Protein AF-A0AA39PZV4-F1 (afdb_monomer)

Sequence (74 aa):
WAIGHTAKLSDLRDKDPSFKFVMPSAIKPPDSSSLPCLLTIDEIHKYPKLYAQAAANTAFKSGFNSVKIHSANG

Radius of gyration: 14.03 Å; Cα contacts (8 Å, |Δi|>4): 64; chains: 1; bounding box: 26×26×37 Å

Organism: NCBI:txid153913

Structure (mmCIF, N/CA/C/O backbone):
data_AF-A0AA39PZV4-F1
#
_entry.id   AF-A0AA39PZV4-F1
#
loop_
_atom_site.group_PDB
_atom_site.id
_atom_site.type_symbol
_atom_site.label_atom_id
_atom_site.label_alt_id
_atom_site.label_comp_id
_atom_site.label_asym_id
_atom_site.label_entity_id
_atom_site.label_seq_id
_atom_site.pdbx_PDB_ins_code
_atom_site.Cartn_x
_atom_site.Cartn_y
_atom_site.Cartn_z
_atom_site.occupancy
_atom_site.B_iso_or_equiv
_atom_site.auth_seq_id
_atom_site.auth_comp_id
_atom_site.auth_asym_id
_atom_site.auth_atom_id
_atom_site.pdbx_PDB_model_num
ATOM 1 N N . TRP A 1 1 ? -4.458 -4.063 -2.279 1.00 61.38 1 TRP A N 1
ATOM 2 C CA . TRP A 1 1 ? -3.132 -4.702 -2.197 1.00 61.38 1 TRP A CA 1
ATOM 3 C C . TRP A 1 1 ? -2.068 -3.632 -2.256 1.00 61.38 1 TRP A C 1
ATOM 5 O O . TRP A 1 1 ? -2.211 -2.705 -3.040 1.00 61.38 1 TRP A O 1
ATOM 15 N N . ALA A 1 2 ? -1.034 -3.742 -1.428 1.00 76.06 2 ALA A N 1
ATOM 16 C CA . ALA A 1 2 ? 0.099 -2.816 -1.426 1.00 76.06 2 ALA A CA 1
ATOM 17 C C . ALA A 1 2 ? 1.440 -3.574 -1.379 1.00 76.06 2 ALA A C 1
ATOM 19 O O . ALA A 1 2 ? 2.409 -3.086 -0.816 1.00 76.06 2 ALA A O 1
ATOM 20 N N . ILE A 1 3 ? 1.463 -4.782 -1.958 1.00 84.06 3 ILE A N 1
ATOM 21 C CA . ILE A 1 3 ? 2.614 -5.700 -1.958 1.00 84.06 3 ILE A CA 1
ATOM 22 C C . ILE A 1 3 ? 3.542 -5.508 -3.174 1.00 84.06 3 ILE A C 1
ATOM 24 O O . ILE A 1 3 ? 4.490 -6.249 -3.335 1.00 84.06 3 ILE A O 1
ATO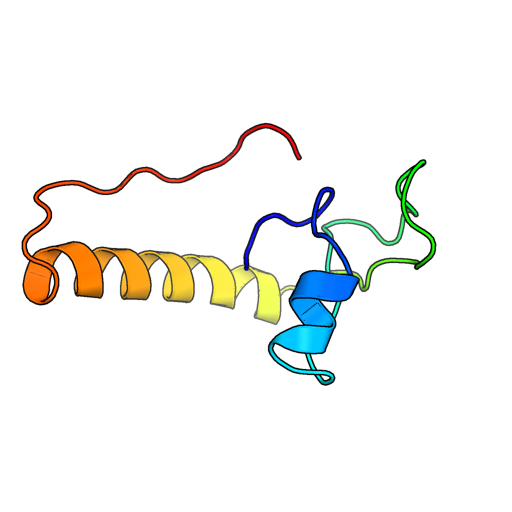M 28 N N . GLY A 1 4 ? 3.264 -4.537 -4.054 1.00 86.00 4 GLY A N 1
ATOM 29 C CA . GLY A 1 4 ? 4.197 -4.108 -5.103 1.00 86.00 4 GLY A CA 1
ATOM 30 C C . GLY A 1 4 ? 4.807 -5.246 -5.930 1.00 86.00 4 GLY A C 1
ATOM 31 O O . GLY A 1 4 ? 4.112 -5.867 -6.732 1.00 86.00 4 GLY A O 1
ATOM 32 N N . HIS A 1 5 ? 6.109 -5.483 -5.743 1.00 86.00 5 HIS A N 1
ATOM 33 C CA . HIS A 1 5 ? 6.954 -6.319 -6.600 1.00 86.00 5 HIS A CA 1
ATOM 34 C C . HIS A 1 5 ? 6.483 -7.777 -6.690 1.00 86.00 5 HIS A C 1
ATOM 36 O O . HIS A 1 5 ? 6.537 -8.366 -7.769 1.00 86.00 5 HIS A O 1
ATOM 42 N N . THR A 1 6 ? 5.993 -8.359 -5.594 1.00 88.12 6 THR A N 1
ATOM 43 C CA . THR A 1 6 ? 5.516 -9.754 -5.558 1.00 88.12 6 THR A CA 1
ATOM 44 C C . THR A 1 6 ? 4.009 -9.905 -5.767 1.00 88.12 6 THR A C 1
ATOM 46 O O . THR A 1 6 ? 3.444 -10.979 -5.542 1.00 88.12 6 THR A O 1
ATOM 49 N N . ALA A 1 7 ? 3.321 -8.853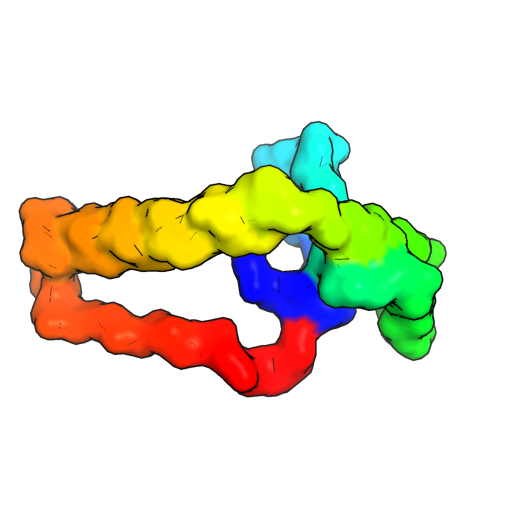 -6.221 1.00 88.81 7 ALA A N 1
ATOM 50 C CA . ALA A 1 7 ? 1.887 -8.932 -6.465 1.00 88.81 7 ALA A CA 1
ATOM 51 C C . ALA A 1 7 ? 1.556 -9.941 -7.576 1.00 88.81 7 ALA A C 1
ATOM 53 O O . ALA A 1 7 ? 2.038 -9.844 -8.706 1.00 88.81 7 ALA A O 1
ATOM 54 N N . LYS A 1 8 ? 0.657 -10.881 -7.273 1.00 89.50 8 LYS A N 1
ATOM 55 C CA . LYS A 1 8 ? 0.103 -11.797 -8.270 1.00 89.50 8 LYS A CA 1
ATOM 56 C C . LYS A 1 8 ? -0.918 -11.063 -9.136 1.00 89.50 8 LYS A C 1
ATOM 58 O O . LYS A 1 8 ? -1.933 -10.570 -8.648 1.00 89.50 8 LYS A O 1
ATOM 63 N N . LEU A 1 9 ? -0.642 -11.000 -10.437 1.00 89.25 9 LEU A N 1
ATOM 64 C CA . LEU A 1 9 ? -1.495 -10.324 -11.420 1.00 89.25 9 LEU A CA 1
ATOM 65 C C . LEU A 1 9 ? -2.882 -10.968 -11.547 1.00 89.25 9 LEU A C 1
ATOM 67 O O . LEU A 1 9 ? -3.839 -10.249 -11.818 1.00 89.25 9 LEU A O 1
ATOM 71 N N . SER A 1 10 ? -2.994 -12.287 -11.348 1.00 90.88 10 SER A N 1
ATOM 72 C CA . SER A 1 10 ? -4.282 -12.991 -11.278 1.00 90.88 10 SER A CA 1
ATOM 73 C C . SER A 1 10 ? -5.154 -12.407 -10.173 1.00 90.88 10 SER A C 1
ATOM 75 O O . SER A 1 10 ? -6.236 -11.912 -10.450 1.00 90.88 10 SER A O 1
ATOM 77 N N . ASP A 1 11 ? -4.619 -12.333 -8.954 1.00 91.69 11 ASP A N 1
ATOM 78 C CA . ASP A 1 11 ? -5.358 -11.905 -7.766 1.00 91.69 11 ASP A CA 1
ATOM 79 C C . ASP A 1 11 ? -5.811 -10.440 -7.882 1.00 91.69 11 ASP A C 1
ATOM 81 O O . ASP A 1 11 ? -6.903 -10.078 -7.441 1.00 91.69 11 ASP A O 1
ATOM 85 N N . LEU A 1 12 ? -4.981 -9.587 -8.499 1.00 89.75 12 LEU A N 1
ATOM 86 C CA . LEU A 1 12 ? -5.340 -8.198 -8.799 1.00 89.75 12 LEU A CA 1
ATOM 87 C C . LEU A 1 12 ? -6.524 -8.122 -9.771 1.00 89.75 12 LEU A C 1
ATOM 89 O O . LEU A 1 12 ? -7.483 -7.405 -9.493 1.00 89.75 12 LEU A O 1
ATOM 93 N N . ARG A 1 13 ? -6.464 -8.869 -10.880 1.00 91.25 13 ARG A N 1
ATOM 94 C CA . ARG A 1 13 ? -7.495 -8.875 -11.930 1.00 91.25 13 ARG A CA 1
ATOM 95 C C . ARG A 1 13 ? -8.802 -9.504 -11.460 1.00 91.25 13 ARG A C 1
ATOM 97 O O . ARG A 1 13 ? -9.861 -8.981 -11.788 1.00 91.25 13 ARG A O 1
ATOM 104 N N . ASP A 1 14 ? -8.718 -10.580 -10.682 1.00 94.31 14 ASP A N 1
ATOM 105 C CA . ASP A 1 14 ? -9.873 -11.273 -10.107 1.00 94.31 14 ASP A CA 1
ATOM 106 C C . ASP A 1 14 ? -10.628 -10.371 -9.132 1.00 94.31 14 ASP A C 1
ATOM 108 O O . ASP A 1 14 ? -11.853 -10.442 -9.032 1.00 94.31 14 ASP A O 1
ATOM 112 N N . LYS A 1 15 ? -9.912 -9.494 -8.414 1.00 92.69 15 LYS A N 1
ATOM 113 C CA . LYS A 1 15 ? -10.568 -8.503 -7.566 1.00 92.69 15 LYS A CA 1
ATOM 114 C C . LYS A 1 15 ? -11.222 -7.395 -8.379 1.00 92.69 15 LYS A C 1
ATOM 116 O O . LYS A 1 15 ? -12.372 -7.054 -8.112 1.00 92.69 15 LYS A O 1
ATOM 121 N N . ASP A 1 16 ? -10.445 -6.764 -9.249 1.00 93.19 16 ASP A N 1
ATOM 122 C CA . ASP A 1 16 ? -10.881 -5.637 -10.059 1.00 93.19 16 ASP A CA 1
ATOM 123 C C . ASP A 1 16 ? -9.956 -5.515 -11.283 1.00 93.19 16 ASP A C 1
ATOM 125 O O . ASP A 1 16 ? -8.780 -5.159 -11.143 1.00 93.19 16 ASP A O 1
ATOM 129 N N . PRO A 1 17 ? -10.467 -5.769 -12.501 1.00 91.56 17 PRO A N 1
ATOM 130 C CA . PRO A 1 17 ? -9.679 -5.670 -13.726 1.00 91.56 17 PRO A CA 1
ATOM 131 C C . PRO A 1 17 ? -9.068 -4.284 -13.978 1.00 91.56 17 PRO A C 1
ATOM 133 O O . PRO A 1 17 ? -8.121 -4.174 -14.757 1.00 91.56 17 PRO A O 1
ATOM 136 N N . SER A 1 18 ? -9.588 -3.226 -13.346 1.00 91.88 18 SER A N 1
ATOM 137 C CA . SER A 1 18 ? -9.056 -1.863 -13.457 1.00 91.88 18 SER A CA 1
ATOM 138 C C . SER A 1 18 ? -7.810 -1.619 -12.599 1.00 91.88 18 SER A C 1
ATOM 140 O O . SER A 1 18 ? -7.127 -0.603 -12.772 1.00 91.88 18 SER A O 1
ATOM 142 N N . PHE A 1 19 ? -7.478 -2.530 -11.679 1.00 91.00 19 PHE A N 1
ATOM 143 C CA . PHE A 1 19 ? -6.322 -2.371 -10.809 1.00 91.00 19 PHE A CA 1
ATOM 144 C C . PHE A 1 19 ? -5.015 -2.449 -11.586 1.00 91.00 19 PHE A C 1
ATOM 146 O O . PHE A 1 19 ? -4.705 -3.410 -12.291 1.00 91.00 19 PHE A O 1
ATOM 153 N N . LYS A 1 20 ? -4.201 -1.412 -11.399 1.00 90.44 20 LYS A N 1
ATOM 154 C CA . LYS A 1 20 ? -2.875 -1.321 -11.993 1.00 90.44 20 LYS A CA 1
ATOM 155 C C . LYS A 1 20 ? -1.875 -2.124 -11.168 1.00 90.44 20 LYS A C 1
ATOM 157 O O . LYS A 1 20 ? -1.834 -2.021 -9.942 1.00 90.44 20 LYS A O 1
ATOM 162 N N . PHE A 1 21 ? -1.015 -2.862 -11.858 1.00 91.50 21 PHE A N 1
ATOM 163 C CA . PHE A 1 21 ? 0.210 -3.397 -11.276 1.00 91.50 21 PHE A CA 1
ATOM 164 C C . PHE A 1 21 ? 1.225 -2.257 -11.172 1.00 91.50 21 PHE A C 1
ATOM 166 O O . PHE A 1 21 ? 1.653 -1.742 -12.202 1.00 91.50 21 PHE A O 1
ATOM 173 N N . VAL A 1 22 ? 1.550 -1.816 -9.955 1.00 92.75 22 VAL A N 1
ATOM 174 C CA . VAL A 1 22 ? 2.371 -0.617 -9.709 1.00 92.75 22 VAL A CA 1
ATOM 175 C C . VAL A 1 22 ? 3.635 -0.938 -8.923 1.00 92.75 22 VAL A C 1
ATOM 177 O O . VAL A 1 22 ? 3.607 -1.767 -8.012 1.00 92.75 22 VAL A O 1
ATOM 180 N N . MET A 1 23 ? 4.733 -0.254 -9.251 1.00 92.06 23 MET A N 1
ATOM 181 C CA . MET A 1 23 ? 6.025 -0.376 -8.567 1.00 92.06 23 MET A CA 1
ATOM 182 C C . MET A 1 23 ? 6.787 0.964 -8.543 1.00 92.06 23 MET A C 1
ATOM 184 O O . MET A 1 23 ? 6.470 1.870 -9.319 1.00 92.06 23 MET A O 1
ATOM 188 N N . PRO A 1 24 ? 7.825 1.101 -7.689 1.00 92.50 24 PRO A N 1
ATOM 189 C CA . PRO A 1 24 ? 8.676 2.296 -7.650 1.00 92.50 24 PRO A CA 1
ATOM 190 C C . PRO A 1 24 ? 9.474 2.550 -8.936 1.00 92.50 24 PRO A C 1
ATOM 192 O O . PRO A 1 24 ? 9.919 3.670 -9.151 1.00 92.50 24 PRO A O 1
ATOM 195 N N . SER A 1 25 ? 9.646 1.524 -9.775 1.00 90.00 25 SER A N 1
ATOM 196 C CA . SER A 1 25 ? 10.349 1.588 -11.058 1.00 90.00 25 SER A CA 1
ATOM 197 C C . SER A 1 25 ? 9.622 0.736 -12.095 1.00 90.00 25 SER A C 1
ATOM 199 O O . SER A 1 25 ? 9.095 -0.327 -11.762 1.00 90.00 25 SER A O 1
ATOM 201 N N . ALA A 1 26 ? 9.657 1.149 -13.364 1.00 91.00 26 ALA A N 1
ATOM 202 C CA . ALA A 1 26 ? 9.133 0.378 -14.495 1.00 91.00 26 ALA A CA 1
ATOM 203 C C . ALA A 1 26 ? 10.114 -0.734 -14.927 1.00 9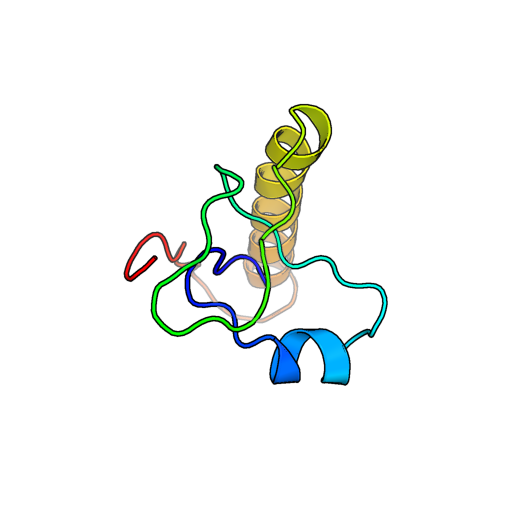1.00 26 ALA A C 1
ATOM 205 O O . ALA A 1 26 ? 1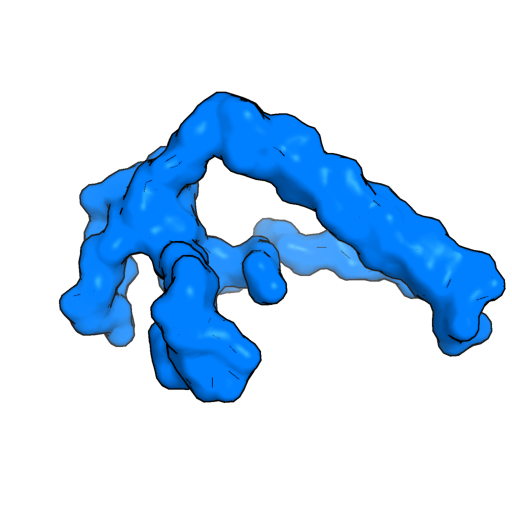0.539 -0.796 -16.077 1.00 91.00 26 ALA A O 1
ATOM 206 N N . ILE A 1 27 ? 10.521 -1.586 -13.982 1.00 90.00 27 ILE A N 1
ATOM 207 C CA . ILE A 1 27 ? 11.404 -2.734 -14.221 1.00 90.00 27 ILE A CA 1
ATOM 208 C C . ILE A 1 27 ? 10.582 -4.000 -14.018 1.00 90.00 27 ILE A C 1
ATOM 210 O O . ILE A 1 27 ? 9.917 -4.160 -12.998 1.00 90.00 27 ILE A O 1
ATOM 214 N N . LYS A 1 28 ? 10.613 -4.893 -15.005 1.00 88.69 28 LYS A N 1
ATOM 215 C CA . LYS A 1 28 ? 9.870 -6.153 -14.978 1.00 88.69 28 LYS A CA 1
ATOM 216 C C . LYS A 1 28 ? 10.514 -7.134 -13.977 1.00 88.69 28 LYS A C 1
ATOM 218 O O . LYS A 1 28 ? 11.693 -7.443 -14.154 1.00 88.69 28 LYS A O 1
ATOM 223 N N . PRO A 1 29 ? 9.775 -7.649 -12.973 1.00 85.12 29 PRO A N 1
ATOM 224 C CA . PRO A 1 29 ? 10.270 -8.718 -12.103 1.00 85.12 29 PRO A CA 1
ATOM 225 C C . PRO A 1 29 ? 10.569 -10.006 -12.889 1.00 85.12 29 PRO A C 1
ATOM 227 O O . PRO A 1 29 ? 9.845 -10.280 -13.852 1.00 85.12 29 PRO A O 1
ATOM 230 N N . PRO A 1 30 ? 11.557 -10.824 -12.473 1.00 84.50 30 PRO A N 1
ATOM 231 C CA . PRO A 1 30 ? 11.930 -12.061 -13.170 1.00 84.50 30 PRO A CA 1
ATOM 232 C C . PRO A 1 30 ? 10.748 -13.006 -13.429 1.00 84.50 30 PRO A C 1
ATOM 234 O O . PRO A 1 30 ? 10.604 -13.521 -14.535 1.00 84.50 30 PRO A O 1
ATOM 237 N N . ASP A 1 31 ? 9.863 -13.151 -12.440 1.00 81.50 31 ASP A N 1
ATOM 238 C CA . ASP A 1 31 ? 8.731 -14.088 -12.476 1.00 81.50 31 ASP A CA 1
ATOM 239 C C . ASP A 1 31 ? 7.408 -13.443 -12.928 1.00 81.50 31 ASP A C 1
ATOM 241 O O . ASP A 1 31 ? 6.351 -14.075 -12.905 1.00 81.50 31 ASP A O 1
ATOM 245 N N . SER A 1 32 ? 7.430 -12.169 -13.331 1.00 82.50 32 SER A N 1
ATOM 246 C CA . SER A 1 32 ? 6.237 -11.468 -13.812 1.00 82.50 32 SER A CA 1
ATOM 247 C C . SER A 1 32 ? 6.160 -11.510 -15.332 1.00 82.50 32 SER A C 1
ATOM 249 O O . SER A 1 32 ? 7.161 -11.358 -16.025 1.00 82.50 32 SER A O 1
ATOM 251 N N . SER A 1 33 ? 4.956 -11.629 -15.892 1.00 82.31 33 SER A N 1
ATOM 252 C CA . SER A 1 33 ? 4.728 -11.475 -17.334 1.00 82.31 33 SER A CA 1
ATOM 253 C C . SER A 1 33 ? 4.562 -10.013 -17.765 1.00 82.31 33 SER A C 1
ATOM 255 O O . SER A 1 33 ? 4.714 -9.711 -18.948 1.00 82.31 33 SER A O 1
ATOM 257 N N . SER A 1 34 ? 4.259 -9.101 -16.835 1.00 86.75 34 SER A N 1
ATOM 258 C CA . 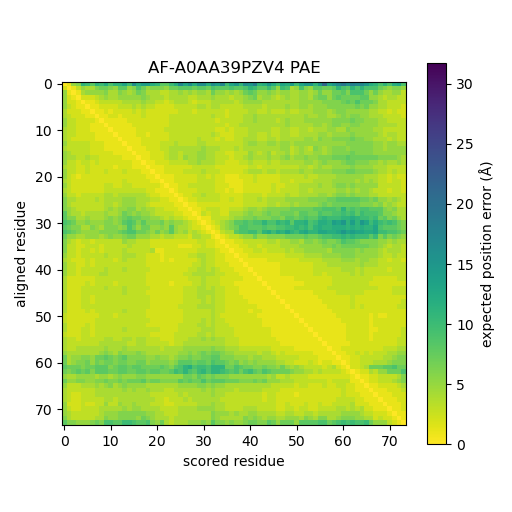SER A 1 34 ? 3.822 -7.731 -17.135 1.00 86.75 34 SER A CA 1
ATOM 259 C C . SER A 1 34 ? 4.765 -6.675 -16.559 1.00 86.75 34 SER A C 1
ATOM 261 O O . SER A 1 34 ? 5.269 -6.811 -15.445 1.00 86.75 34 SER A O 1
ATOM 263 N N . LEU A 1 35 ? 4.983 -5.603 -17.326 1.00 90.56 35 LEU A N 1
ATOM 264 C CA . LEU A 1 35 ? 5.731 -4.432 -16.876 1.00 90.56 35 LEU A CA 1
ATOM 265 C C . LEU A 1 35 ? 4.878 -3.636 -15.868 1.00 90.56 35 LEU A C 1
ATOM 267 O O . LEU A 1 35 ? 3.716 -3.354 -16.175 1.00 90.56 35 LEU A O 1
ATOM 271 N N . PRO A 1 36 ? 5.406 -3.277 -14.687 1.00 92.62 36 PRO A N 1
ATOM 272 C CA . PRO A 1 36 ? 4.674 -2.460 -13.729 1.00 92.62 36 PRO A CA 1
ATOM 273 C C . PRO A 1 36 ? 4.558 -1.006 -14.193 1.00 92.62 36 PRO A C 1
ATOM 275 O O . PRO A 1 36 ? 5.447 -0.455 -14.844 1.00 92.62 36 PRO A O 1
ATOM 278 N N . CYS A 1 37 ? 3.464 -0.366 -13.796 1.00 92.12 37 CYS A N 1
ATOM 279 C CA . CYS A 1 37 ? 3.269 1.068 -13.912 1.00 92.12 37 CYS A CA 1
ATOM 280 C C . CYS A 1 37 ? 4.076 1.789 -12.822 1.00 92.12 37 CYS A C 1
ATOM 282 O O . CYS A 1 37 ? 4.043 1.407 -11.649 1.00 92.12 37 CYS A O 1
ATOM 284 N N . LEU A 1 38 ? 4.812 2.824 -13.224 1.00 94.44 38 LEU A N 1
ATOM 285 C CA . LEU A 1 38 ? 5.563 3.669 -12.306 1.00 94.44 38 LEU A CA 1
ATOM 286 C C . LEU A 1 38 ? 4.599 4.456 -11.414 1.00 94.44 38 LEU A C 1
ATOM 288 O O . LEU A 1 38 ? 3.666 5.083 -11.915 1.00 94.44 38 LEU A O 1
ATOM 292 N N . LEU A 1 39 ? 4.854 4.456 -10.109 1.00 93.75 39 LEU A N 1
ATOM 293 C CA . LEU A 1 39 ? 4.098 5.279 -9.171 1.00 93.75 39 LEU A CA 1
ATOM 294 C C . LEU A 1 39 ? 4.336 6.773 -9.414 1.00 93.75 39 LEU A C 1
ATOM 296 O O . LEU A 1 39 ? 5.473 7.244 -9.457 1.00 93.75 39 LEU A O 1
ATOM 300 N N . THR A 1 40 ? 3.248 7.533 -9.501 1.00 95.25 40 THR A N 1
ATOM 301 C CA . THR A 1 40 ? 3.293 8.999 -9.487 1.00 95.25 40 THR A CA 1
ATOM 302 C C . THR A 1 40 ? 3.461 9.532 -8.062 1.00 95.25 40 THR A C 1
ATOM 304 O O . THR A 1 40 ? 3.117 8.866 -7.085 1.00 95.25 40 THR A O 1
ATOM 307 N N . ILE A 1 41 ? 3.940 10.771 -7.924 1.00 96.19 41 ILE A N 1
ATOM 308 C CA . ILE A 1 41 ? 4.077 11.436 -6.614 1.00 96.19 41 ILE A CA 1
ATOM 309 C C . ILE A 1 41 ? 2.724 11.542 -5.897 1.00 96.19 41 ILE A C 1
ATOM 311 O O . ILE A 1 41 ? 2.630 11.287 -4.695 1.00 96.19 41 ILE A O 1
ATOM 315 N N . ASP A 1 42 ? 1.653 11.825 -6.640 1.00 96.25 42 ASP A N 1
ATOM 316 C CA . ASP A 1 42 ? 0.300 11.860 -6.087 1.00 96.25 42 ASP A CA 1
ATOM 317 C C . ASP A 1 42 ? -0.146 10.492 -5.567 1.00 96.25 42 ASP A C 1
ATOM 319 O O . ASP A 1 42 ? -0.787 10.406 -4.520 1.00 96.25 42 ASP A O 1
ATOM 323 N N . GLU A 1 43 ? 0.180 9.407 -6.272 1.00 93.75 43 GLU A N 1
ATOM 324 C CA . GLU A 1 43 ? -0.107 8.048 -5.808 1.00 93.75 43 GLU A CA 1
ATOM 325 C C . GLU A 1 43 ? 0.715 7.691 -4.573 1.00 93.75 43 GLU A C 1
ATOM 327 O O . GLU A 1 43 ? 0.145 7.180 -3.609 1.00 93.75 43 GLU A O 1
ATOM 332 N N . ILE A 1 44 ? 2.004 8.035 -4.539 1.00 94.94 44 ILE A N 1
ATOM 333 C CA . ILE A 1 44 ? 2.871 7.831 -3.370 1.00 94.94 44 ILE A CA 1
ATOM 334 C C . ILE A 1 44 ? 2.254 8.481 -2.129 1.00 94.94 44 ILE A C 1
ATOM 336 O O . ILE A 1 44 ? 2.138 7.828 -1.094 1.00 94.94 44 ILE A O 1
ATOM 340 N N . HIS A 1 45 ? 1.757 9.715 -2.230 1.00 96.12 45 HIS A N 1
ATOM 341 C CA . HIS A 1 45 ? 1.104 10.399 -1.110 1.00 96.12 45 HIS A CA 1
ATOM 342 C C . HIS A 1 45 ? -0.273 9.826 -0.727 1.00 96.12 45 HIS A C 1
ATOM 344 O O . HIS A 1 45 ? -0.761 10.087 0.379 1.00 96.12 45 HIS A O 1
ATOM 350 N N . LYS A 1 46 ? -0.916 9.026 -1.588 1.00 94.94 46 LYS A N 1
ATOM 351 C CA . LYS A 1 46 ? -2.168 8.323 -1.252 1.00 94.94 46 LYS A CA 1
ATOM 352 C C . LYS A 1 46 ? -1.917 7.103 -0.366 1.00 94.94 46 LYS A C 1
ATOM 354 O O . LYS A 1 46 ? -2.717 6.857 0.536 1.00 94.94 46 LYS A O 1
ATOM 359 N N . TYR A 1 47 ? -0.825 6.362 -0.565 1.00 94.12 47 TYR A N 1
ATOM 360 C CA . TYR A 1 47 ? -0.563 5.123 0.184 1.00 94.12 47 TYR A CA 1
ATOM 361 C C . TYR A 1 47 ? -0.527 5.304 1.710 1.00 94.12 47 TYR A C 1
ATOM 363 O O . TYR A 1 47 ? -1.221 4.546 2.389 1.00 94.12 47 TYR A O 1
ATOM 371 N N . PRO A 1 48 ? 0.166 6.308 2.287 1.00 95.50 48 PRO A N 1
ATOM 372 C CA . PRO A 1 48 ? 0.134 6.550 3.730 1.00 95.50 48 PRO A CA 1
ATOM 373 C C . PRO A 1 48 ? -1.283 6.760 4.271 1.00 95.50 48 PRO A C 1
ATOM 375 O O . PRO A 1 48 ? -1.627 6.228 5.323 1.00 95.50 48 PRO A O 1
ATOM 378 N N . LYS A 1 49 ? -2.137 7.473 3.524 1.00 96.94 49 LYS A N 1
ATOM 379 C CA . LYS A 1 49 ? -3.541 7.700 3.901 1.00 96.94 49 LYS A CA 1
ATOM 380 C C . LYS A 1 49 ? -4.342 6.398 3.875 1.00 96.94 49 LYS A C 1
ATOM 382 O O . LYS A 1 49 ? -5.135 6.156 4.779 1.00 96.94 49 LYS A O 1
ATOM 387 N N . LEU A 1 50 ? -4.107 5.539 2.881 1.00 95.88 50 LEU A N 1
ATOM 388 C CA . LEU A 1 50 ? -4.740 4.218 2.794 1.00 95.88 50 LEU A CA 1
ATOM 389 C C . LEU A 1 50 ? -4.313 3.306 3.954 1.00 95.88 50 LEU A C 1
ATOM 391 O O . LEU A 1 50 ? -5.169 2.668 4.567 1.00 95.88 50 LEU A O 1
ATOM 395 N N . TYR A 1 51 ? -3.023 3.284 4.304 1.00 95.88 51 TYR A N 1
ATOM 396 C CA . TYR A 1 51 ? -2.525 2.544 5.467 1.00 95.88 51 TYR A CA 1
ATOM 397 C C . TYR A 1 51 ? -3.106 3.078 6.780 1.00 95.88 51 T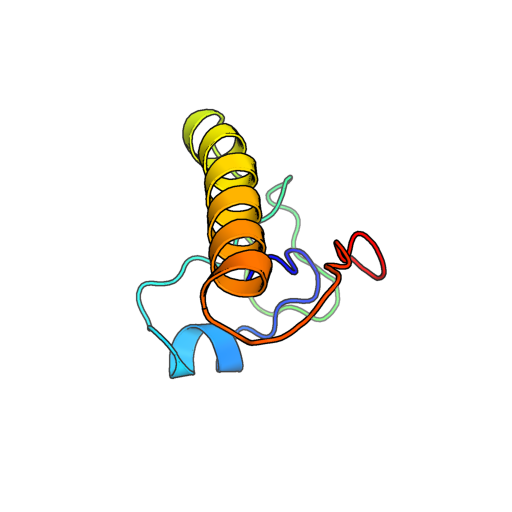YR A C 1
ATOM 399 O O . TYR A 1 51 ? -3.563 2.290 7.606 1.00 95.88 51 TYR A O 1
ATOM 407 N N . ALA A 1 52 ? -3.155 4.401 6.957 1.00 95.81 52 ALA A N 1
ATOM 408 C CA . ALA A 1 52 ? -3.758 5.027 8.131 1.00 95.81 52 ALA A CA 1
ATOM 409 C C . ALA A 1 52 ? -5.252 4.691 8.251 1.00 95.81 52 ALA A C 1
ATOM 411 O O . ALA A 1 52 ? -5.721 4.336 9.329 1.00 95.81 52 ALA A O 1
ATOM 412 N N . GLN A 1 53 ? -5.993 4.727 7.140 1.00 96.44 53 GLN A N 1
ATOM 413 C CA . GLN A 1 53 ? -7.407 4.362 7.128 1.00 96.44 53 GLN A CA 1
ATOM 414 C C . GLN A 1 53 ? -7.622 2.883 7.468 1.00 96.44 53 GLN A C 1
ATOM 416 O O . GLN A 1 53 ? -8.549 2.556 8.213 1.00 96.44 53 GLN A O 1
ATOM 421 N N . ALA A 1 54 ? -6.774 1.990 6.948 1.00 94.69 54 ALA A N 1
ATOM 422 C CA . ALA A 1 54 ? -6.808 0.575 7.298 1.00 94.69 54 ALA A CA 1
ATOM 423 C C . ALA A 1 54 ? -6.535 0.372 8.795 1.00 94.69 54 ALA A C 1
ATOM 425 O O . ALA A 1 54 ? -7.308 -0.308 9.461 1.00 94.69 54 ALA A O 1
ATOM 426 N N . ALA A 1 55 ? -5.515 1.036 9.346 1.00 95.19 55 ALA A N 1
ATOM 427 C CA . ALA A 1 55 ? -5.195 0.974 10.769 1.00 95.19 55 ALA A CA 1
ATOM 428 C C . ALA A 1 55 ? -6.316 1.536 11.660 1.00 95.19 55 ALA A C 1
ATOM 430 O O . ALA A 1 55 ? -6.653 0.933 12.677 1.00 95.19 55 ALA A O 1
ATOM 431 N N . ALA A 1 56 ? -6.945 2.644 11.261 1.00 95.25 56 ALA A N 1
ATOM 432 C CA . ALA A 1 56 ? -8.091 3.213 11.967 1.00 95.25 56 ALA A CA 1
ATOM 433 C C . ALA A 1 56 ? -9.293 2.258 11.949 1.00 95.25 56 ALA A C 1
ATOM 435 O O . ALA A 1 56 ? -9.948 2.057 12.969 1.00 95.25 56 ALA A O 1
ATOM 436 N N . ASN A 1 57 ? -9.568 1.615 10.810 1.00 95.56 57 ASN A N 1
ATOM 437 C CA . ASN A 1 57 ? -10.597 0.578 10.747 1.00 95.56 57 ASN A CA 1
ATOM 438 C C . ASN A 1 57 ? -10.254 -0.592 11.679 1.00 95.56 57 ASN A C 1
ATOM 440 O O . ASN A 1 57 ? -11.145 -1.113 12.345 1.00 95.56 57 ASN A O 1
ATOM 444 N N . THR A 1 58 ? -8.978 -0.966 11.779 1.00 93.38 58 THR A N 1
ATOM 445 C CA . THR A 1 58 ? -8.543 -1.996 12.717 1.00 93.38 58 THR A CA 1
ATOM 446 C C . THR A 1 58 ? -8.862 -1.588 14.160 1.00 93.38 58 THR A C 1
ATOM 448 O O . THR A 1 58 ? -9.638 -2.270 14.831 1.00 93.38 58 THR A O 1
ATOM 451 N N . ALA A 1 59 ? -8.359 -0.429 14.590 1.00 91.56 59 ALA A N 1
ATOM 452 C CA . ALA A 1 59 ? -8.488 0.065 15.960 1.00 91.56 59 ALA A CA 1
ATOM 453 C C . ALA A 1 59 ? -9.942 0.309 16.397 1.00 91.56 59 ALA A C 1
ATOM 455 O O . ALA A 1 59 ? -10.295 0.030 17.538 1.00 91.56 59 ALA A O 1
ATOM 456 N N . PHE A 1 60 ? -10.787 0.826 15.499 1.00 93.44 60 PHE A N 1
ATOM 457 C CA . PHE A 1 60 ? -12.130 1.288 15.866 1.00 93.44 60 PHE A CA 1
ATOM 458 C C . PHE A 1 60 ? -13.265 0.361 15.429 1.00 93.44 60 PHE A C 1
ATOM 460 O O . PHE A 1 60 ? -14.378 0.513 15.923 1.00 93.44 60 PHE A O 1
ATOM 467 N N . LYS A 1 61 ? -13.035 -0.560 14.483 1.00 93.38 61 LYS A N 1
ATOM 468 C CA . LYS A 1 61 ? -14.129 -1.326 13.849 1.00 93.38 61 LYS A CA 1
ATOM 469 C C . LYS A 1 61 ? -13.951 -2.839 13.866 1.00 93.38 61 LYS A C 1
ATOM 471 O O . LYS A 1 61 ? -14.926 -3.544 13.641 1.00 93.38 61 LYS A O 1
ATOM 476 N N . SER A 1 62 ? -12.738 -3.345 14.084 1.00 88.62 62 SER A N 1
ATOM 477 C CA . SER A 1 62 ? -12.436 -4.771 13.872 1.00 88.62 62 SER A CA 1
ATOM 478 C C . SER A 1 62 ? -12.178 -5.58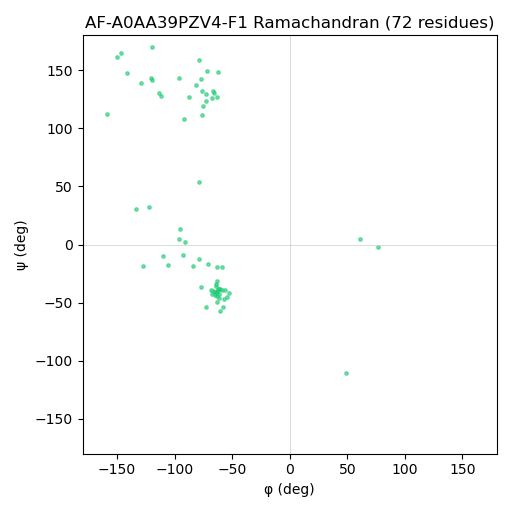0 15.146 1.00 88.62 62 SER A C 1
ATOM 480 O O . SER A 1 62 ? -12.068 -6.799 15.073 1.00 88.62 62 SER A O 1
ATOM 482 N N . GLY A 1 63 ? -12.046 -4.922 16.303 1.00 89.81 63 GLY A N 1
ATOM 483 C CA . GLY A 1 63 ? -11.737 -5.580 17.578 1.00 89.81 63 GLY A CA 1
ATOM 484 C C . GLY A 1 63 ? -10.273 -6.009 17.758 1.00 89.81 63 GLY A C 1
ATOM 485 O O . GLY A 1 63 ? -9.924 -6.501 18.826 1.00 89.81 63 GLY A O 1
ATOM 486 N N . PHE A 1 64 ? -9.399 -5.806 16.766 1.00 93.31 64 PHE A N 1
ATOM 487 C CA . PHE A 1 64 ? -7.956 -6.017 16.914 1.00 93.31 64 PHE A CA 1
ATOM 488 C C . PHE A 1 64 ? -7.290 -4.863 17.682 1.00 93.31 64 PHE A C 1
ATOM 490 O O . PHE A 1 64 ? -7.598 -3.691 17.464 1.00 93.31 64 PHE A O 1
ATOM 497 N N . ASN A 1 65 ? -6.306 -5.187 18.527 1.00 92.31 65 ASN A N 1
ATOM 498 C CA . ASN A 1 65 ? -5.597 -4.206 19.362 1.00 92.31 65 ASN A CA 1
ATOM 499 C C . ASN A 1 65 ? -4.310 -3.646 18.739 1.00 92.31 65 ASN A C 1
ATOM 501 O O . ASN A 1 65 ? -3.709 -2.732 19.300 1.00 92.31 65 ASN A O 1
ATOM 505 N N . SER A 1 66 ? -3.845 -4.199 17.619 1.00 91.31 66 SER A N 1
ATOM 506 C CA . SER A 1 66 ? -2.590 -3.781 16.996 1.00 91.31 66 SER A CA 1
ATOM 507 C C . SER A 1 66 ? -2.608 -3.954 15.480 1.00 91.31 66 SER A C 1
ATOM 509 O O . SER A 1 66 ? -3.434 -4.670 14.912 1.00 91.31 66 SER A O 1
ATOM 511 N N . VAL A 1 67 ? -1.687 -3.254 14.818 1.00 95.12 67 VAL A N 1
ATOM 512 C CA . VAL A 1 67 ? -1.487 -3.283 13.367 1.00 95.12 67 VAL A CA 1
ATOM 513 C C . VAL A 1 67 ? -0.011 -3.533 13.093 1.00 95.12 67 VAL A C 1
ATOM 515 O O . VAL A 1 67 ? 0.854 -2.946 13.740 1.00 95.12 67 VAL A O 1
ATOM 518 N N . LYS A 1 68 ? 0.277 -4.368 12.093 1.00 93.69 68 LYS A N 1
ATOM 519 C CA . LYS A 1 68 ? 1.621 -4.548 11.543 1.00 93.69 68 LYS A CA 1
ATOM 520 C C . LYS A 1 68 ? 1.652 -4.038 10.109 1.00 93.69 68 LYS A C 1
ATOM 522 O O . LYS A 1 68 ? 0.826 -4.437 9.292 1.00 93.69 68 LYS A O 1
ATOM 527 N N . ILE A 1 69 ? 2.639 -3.204 9.798 1.00 92.69 69 ILE A N 1
ATOM 528 C CA . ILE A 1 69 ? 2.944 -2.805 8.423 1.00 92.69 69 ILE A CA 1
ATOM 529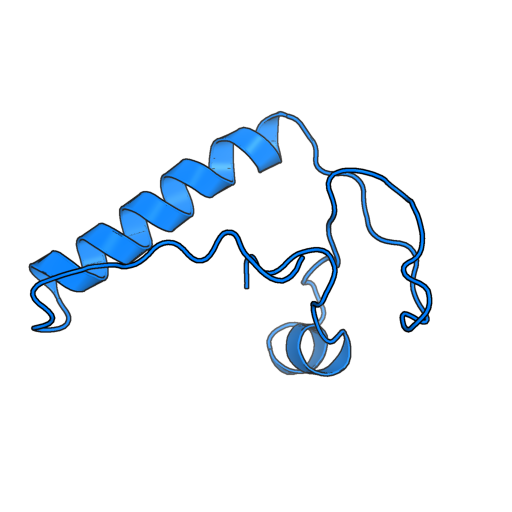 C C . ILE A 1 69 ? 3.900 -3.845 7.837 1.00 92.69 69 ILE A C 1
ATOM 531 O O . ILE A 1 69 ? 4.922 -4.176 8.442 1.00 92.69 69 ILE A O 1
ATOM 535 N N . HIS A 1 70 ? 3.542 -4.404 6.684 1.00 91.69 70 HIS A N 1
ATOM 536 C CA . HIS A 1 70 ? 4.392 -5.348 5.973 1.00 91.69 70 HIS A CA 1
ATOM 537 C C . HIS A 1 70 ? 5.274 -4.593 4.976 1.00 91.69 70 HIS A C 1
ATOM 539 O O . HIS A 1 70 ? 4.781 -4.116 3.961 1.00 91.69 70 HIS A O 1
ATOM 545 N N . SER A 1 71 ? 6.568 -4.507 5.283 1.00 91.06 71 SER A N 1
ATOM 546 C CA . SER A 1 71 ? 7.592 -3.867 4.439 1.00 91.06 71 SER A CA 1
ATOM 547 C C . SER A 1 71 ? 8.715 -4.847 4.082 1.00 91.06 71 SER A C 1
ATOM 549 O O . SER A 1 71 ? 9.880 -4.465 4.010 1.00 91.06 71 SER A O 1
ATOM 551 N N . ALA A 1 72 ? 8.380 -6.131 3.955 1.00 89.00 72 ALA A N 1
ATOM 552 C CA . ALA A 1 72 ? 9.322 -7.206 3.667 1.00 89.00 72 ALA A CA 1
ATOM 553 C C . ALA A 1 72 ? 8.953 -7.901 2.350 1.00 89.00 72 ALA A C 1
ATOM 555 O O . ALA A 1 72 ? 7.882 -7.664 1.802 1.00 89.00 72 ALA A O 1
ATOM 556 N N . ASN A 1 73 ? 9.852 -8.759 1.865 1.00 86.69 73 ASN A N 1
ATOM 557 C CA . ASN A 1 73 ? 9.636 -9.696 0.755 1.00 86.69 73 ASN A CA 1
ATOM 558 C C . ASN A 1 73 ? 9.294 -9.100 -0.624 1.00 86.69 73 ASN A C 1
ATOM 560 O O . ASN A 1 73 ? 9.150 -9.875 -1.564 1.00 86.69 73 ASN A O 1
ATOM 564 N N . GLY A 1 74 ? 9.304 -7.772 -0.762 1.00 76.38 74 GLY A N 1
ATOM 565 C CA . GLY A 1 74 ? 9.227 -7.074 -2.048 1.00 76.38 74 GLY A CA 1
ATOM 566 C C . GLY A 1 74 ? 7.808 -6.823 -2.518 1.00 76.38 74 GLY A C 1
ATOM 567 O O . GLY A 1 74 ? 7.142 -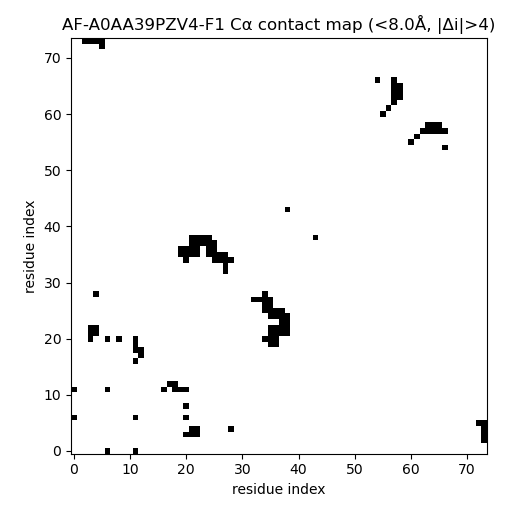7.799 -2.918 1.00 76.38 74 GLY A O 1
#

pLDDT: mean 90.74, std 5.54, range [61.38, 96.94]

InterPro domains:
  IPR013785 Aldolase-type TIM barrel [G3DSA:3.20.20.70] (1-74)

Mean predicted aligned error: 3.8 Å

Foldseek 3Di:
DPPQQPDDPVVQCVVPVPDFREHCDQDHHPPDPDGGDHDDPVNVVVVVVVVVVVQCCQVPPPPHPDDDDDPDDD

Secondary structure (DSSP, 8-state):
---GGG--HHHHHHH-TT---EESS----TT-SSPPEEPPHHHHHHHHHHHHHHHHHHHHHS--S---------

Solvent-accessible surface area (backbone atoms only — not comparable to full-atom values): 4739 Å² total; per-residue (Å²): 138,86,50,45,75,63,55,55,66,63,64,44,42,74,73,39,75,84,61,76,59,45,27,94,48,72,61,61,50,92,92,50,95,60,73,29,42,58,64,47,74,72,55,58,66,44,49,62,54,53,53,50,52,52,47,49,43,33,65,75,71,64,82,44,93,77,81,83,87,86,89,67,94,67